Protein AF-A0A8X7UXM1-F1 (afdb_monomer)

Structure (mmCIF, N/CA/C/O backbone):
data_AF-A0A8X7UXM1-F1
#
_entry.id   AF-A0A8X7UXM1-F1
#
loop_
_atom_site.group_PDB
_atom_site.id
_atom_site.type_symbol
_atom_site.label_atom_id
_atom_site.label_alt_id
_atom_site.label_comp_id
_atom_site.label_asym_id
_atom_site.label_entity_id
_atom_site.label_seq_id
_atom_site.pdbx_PDB_ins_code
_atom_site.Cartn_x
_atom_site.Cartn_y
_atom_site.Cartn_z
_atom_site.occupancy
_atom_site.B_iso_or_equiv
_atom_site.auth_seq_id
_atom_site.auth_comp_id
_atom_site.auth_asym_id
_atom_site.auth_atom_id
_atom_site.pdbx_PDB_model_num
ATOM 1 N N . MET A 1 1 ? 2.150 11.175 -1.498 1.00 60.16 1 MET A N 1
ATOM 2 C CA . MET A 1 1 ? 3.474 10.624 -1.128 1.00 60.16 1 MET A CA 1
ATOM 3 C C . MET A 1 1 ? 4.382 10.631 -2.364 1.00 60.16 1 MET A C 1
ATOM 5 O O . MET A 1 1 ? 4.040 9.984 -3.346 1.00 60.16 1 MET A O 1
ATOM 9 N N . LEU A 1 2 ? 5.509 11.356 -2.338 1.00 76.12 2 LEU A N 1
ATOM 10 C CA . LEU A 1 2 ? 6.431 11.555 -3.483 1.00 76.12 2 LEU A CA 1
ATOM 11 C C . LEU A 1 2 ? 6.972 10.250 -4.104 1.00 76.12 2 LEU A C 1
ATOM 13 O O . LEU A 1 2 ? 7.276 10.204 -5.291 1.00 76.12 2 LEU A O 1
ATOM 17 N N . CYS A 1 3 ? 7.072 9.176 -3.316 1.00 81.31 3 CYS A N 1
ATOM 18 C CA . CYS A 1 3 ? 7.644 7.906 -3.765 1.00 81.31 3 CYS A CA 1
ATOM 19 C C . CYS A 1 3 ? 6.782 7.205 -4.830 1.00 81.31 3 CYS A C 1
ATOM 21 O O . CYS A 1 3 ? 7.294 6.846 -5.886 1.00 81.31 3 CYS A O 1
ATOM 23 N N . VAL A 1 4 ? 5.470 7.066 -4.596 1.00 79.75 4 VAL A N 1
ATOM 24 C CA . VAL A 1 4 ? 4.549 6.412 -5.550 1.00 79.75 4 VAL A CA 1
ATOM 25 C C . VAL A 1 4 ? 4.471 7.203 -6.858 1.00 79.75 4 VAL A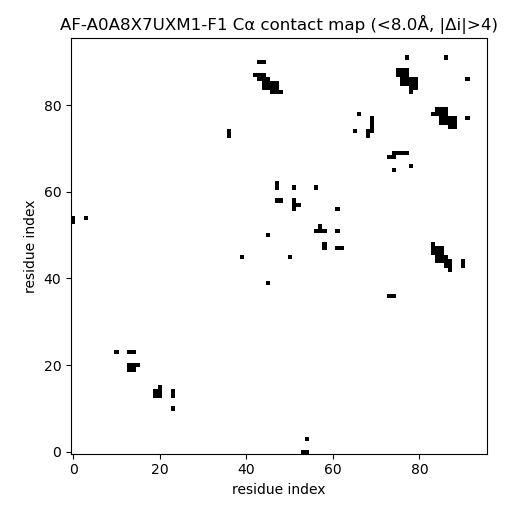 C 1
ATOM 27 O O . VAL A 1 4 ? 4.443 6.625 -7.938 1.00 79.75 4 VAL A O 1
ATOM 30 N N . GLU A 1 5 ? 4.486 8.532 -6.761 1.00 83.00 5 GLU A N 1
ATOM 31 C CA . GLU A 1 5 ? 4.555 9.445 -7.906 1.00 83.00 5 GLU A CA 1
ATOM 32 C C . GLU A 1 5 ? 5.790 9.217 -8.761 1.00 83.00 5 GLU A C 1
ATOM 34 O O . GLU A 1 5 ? 5.691 8.996 -9.968 1.00 83.00 5 GLU A O 1
ATOM 39 N N . TYR A 1 6 ? 6.953 9.236 -8.120 1.00 89.12 6 TYR A N 1
ATOM 40 C CA . TYR A 1 6 ? 8.222 9.043 -8.797 1.00 89.12 6 TYR A CA 1
ATOM 41 C C . TYR A 1 6 ? 8.321 7.649 -9.432 1.00 89.12 6 TYR A C 1
ATOM 43 O O . TYR A 1 6 ? 8.775 7.508 -10.568 1.00 89.12 6 TYR A O 1
ATOM 51 N N . LEU A 1 7 ? 7.798 6.629 -8.747 1.00 88.69 7 LEU A N 1
ATOM 52 C CA . LEU A 1 7 ? 7.759 5.258 -9.243 1.00 88.69 7 LEU A CA 1
ATOM 53 C C . LEU A 1 7 ? 6.931 5.129 -10.534 1.00 88.69 7 LEU A C 1
ATOM 55 O O . LEU A 1 7 ? 7.350 4.433 -11.457 1.00 88.69 7 LEU A O 1
ATOM 59 N N . GLN A 1 8 ? 5.802 5.840 -10.646 1.00 87.31 8 GLN A N 1
ATOM 60 C CA . GLN A 1 8 ? 4.998 5.868 -11.879 1.00 87.31 8 GLN A CA 1
ATOM 61 C C . GLN A 1 8 ? 5.714 6.571 -13.037 1.00 87.31 8 GLN A C 1
ATOM 63 O O . GLN A 1 8 ? 5.543 6.187 -14.195 1.00 87.31 8 GLN A O 1
ATOM 68 N N . THR A 1 9 ? 6.540 7.577 -12.747 1.00 90.75 9 THR A N 1
ATOM 69 C CA . THR A 1 9 ? 7.378 8.221 -13.766 1.00 90.75 9 THR A CA 1
ATOM 70 C C . THR A 1 9 ? 8.427 7.250 -14.299 1.00 90.75 9 THR A C 1
ATOM 72 O O . THR A 1 9 ? 8.549 7.098 -15.512 1.00 90.75 9 THR A O 1
ATOM 75 N N . ILE A 1 10 ? 9.128 6.535 -13.412 1.00 91.94 10 ILE A N 1
ATOM 76 C CA . ILE A 1 10 ? 10.156 5.561 -13.808 1.00 91.94 10 ILE A CA 1
ATOM 77 C C . ILE A 1 10 ? 9.541 4.349 -14.521 1.00 91.94 10 ILE A C 1
ATOM 79 O O . ILE A 1 10 ? 10.137 3.845 -15.473 1.00 91.94 10 ILE A O 1
ATOM 83 N N . LYS A 1 11 ? 8.332 3.912 -14.129 1.00 92.62 11 LYS A N 1
ATOM 84 C CA . LYS A 1 11 ? 7.605 2.805 -14.7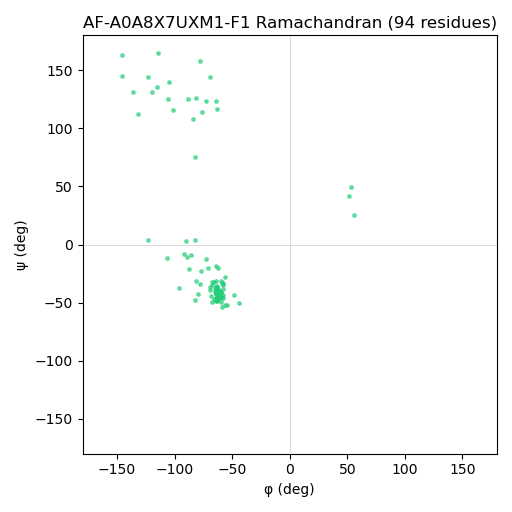79 1.00 92.62 11 LYS A CA 1
ATOM 85 C C . LYS A 1 11 ? 7.574 2.961 -16.301 1.00 92.62 11 LYS A C 1
ATOM 87 O O . LYS A 1 11 ? 7.820 1.988 -17.003 1.00 92.62 11 LYS A O 1
ATOM 92 N N . LYS A 1 12 ? 7.323 4.175 -16.807 1.00 92.06 12 LYS A N 1
ATOM 93 C CA . LYS A 1 12 ? 7.252 4.467 -18.252 1.00 92.06 12 LYS A CA 1
ATOM 94 C C . LYS A 1 12 ? 8.546 4.136 -18.996 1.00 92.06 12 LYS A C 1
ATOM 96 O O . LYS A 1 12 ? 8.486 3.722 -20.144 1.00 92.06 12 LYS A O 1
ATOM 101 N N . THR A 1 13 ? 9.692 4.301 -18.342 1.00 93.56 13 THR A N 1
ATOM 102 C CA . THR A 1 13 ? 10.996 3.938 -18.904 1.00 93.56 13 THR A CA 1
ATOM 103 C C . THR A 1 13 ? 11.246 2.440 -18.775 1.00 93.56 13 THR A C 1
ATOM 105 O O . THR A 1 13 ? 11.684 1.810 -19.730 1.00 93.56 13 THR A O 1
ATOM 108 N N . LEU A 1 14 ? 10.921 1.848 -17.621 1.00 92.62 14 LEU A N 1
ATOM 109 C CA . LEU A 1 14 ? 11.178 0.427 -17.359 1.00 92.62 14 LEU A CA 1
ATOM 110 C C . LEU A 1 14 ? 10.394 -0.509 -18.283 1.00 92.62 14 LEU A C 1
ATOM 112 O O . LEU A 1 14 ? 10.878 -1.588 -18.605 1.00 92.62 14 LEU A O 1
ATOM 116 N N . VAL A 1 15 ? 9.198 -0.112 -18.728 1.00 93.81 15 VAL A N 1
ATOM 117 C CA . VAL A 1 15 ? 8.406 -0.929 -19.664 1.00 93.81 15 VAL A CA 1
ATOM 118 C C . VAL A 1 15 ? 8.965 -0.947 -21.090 1.00 93.81 15 VAL A C 1
ATOM 120 O O . VAL A 1 15 ? 8.527 -1.760 -21.895 1.00 93.81 15 VAL A O 1
ATOM 123 N N . LEU A 1 16 ? 9.912 -0.065 -21.417 1.00 94.50 16 LEU A N 1
ATOM 124 C CA . LEU A 1 16 ? 10.591 -0.046 -22.716 1.00 94.50 16 LEU A CA 1
ATOM 125 C C . LEU A 1 16 ? 11.880 -0.878 -22.709 1.00 94.50 16 LEU A C 1
ATOM 127 O O . LEU A 1 16 ? 12.493 -1.072 -23.756 1.00 94.50 16 LEU A O 1
ATOM 131 N N . ASP A 1 17 ? 12.298 -1.359 -21.539 1.00 94.56 17 ASP A N 1
ATOM 132 C CA . ASP A 1 17 ? 13.486 -2.187 -21.391 1.00 94.56 17 ASP A CA 1
ATOM 133 C C . ASP A 1 17 ? 13.177 -3.650 -21.739 1.00 94.56 17 ASP A C 1
ATOM 135 O O . ASP A 1 17 ? 12.279 -4.267 -21.163 1.00 94.56 17 ASP A O 1
ATOM 139 N N . MET A 1 18 ? 13.955 -4.217 -22.664 1.00 93.31 18 MET A N 1
ATOM 140 C CA . MET A 1 18 ? 13.763 -5.572 -23.193 1.00 93.31 18 MET A CA 1
ATOM 141 C C . MET A 1 18 ? 13.791 -6.666 -22.116 1.00 93.31 18 MET A C 1
ATOM 143 O O . MET A 1 18 ? 13.074 -7.658 -22.236 1.00 93.31 18 MET A O 1
ATOM 147 N N . TYR A 1 19 ? 14.611 -6.510 -21.077 1.00 93.81 19 TYR A N 1
ATOM 148 C CA . TYR A 1 19 ? 14.795 -7.534 -20.049 1.00 93.81 19 TYR A CA 1
ATOM 149 C C . TYR A 1 19 ? 13.908 -7.288 -18.836 1.00 93.81 19 TYR A C 1
ATOM 151 O O . TYR A 1 19 ? 13.389 -8.236 -18.242 1.00 93.81 19 TYR A O 1
ATOM 159 N N . VAL A 1 20 ? 13.732 -6.020 -18.461 1.00 91.50 20 VAL A N 1
ATOM 160 C CA . VAL A 1 20 ? 13.004 -5.649 -17.248 1.00 91.50 20 VAL A CA 1
ATOM 161 C C . VAL A 1 20 ? 11.493 -5.656 -17.474 1.00 91.50 20 VAL A C 1
ATOM 163 O O . VAL A 1 20 ? 10.774 -6.005 -16.538 1.00 91.50 20 VAL A O 1
ATOM 166 N N . TYR A 1 21 ? 11.003 -5.356 -18.688 1.00 93.50 21 TYR A N 1
ATOM 167 C CA . TYR A 1 21 ? 9.570 -5.236 -19.013 1.00 93.50 21 TYR A CA 1
ATOM 168 C C . TYR A 1 21 ? 8.706 -6.358 -18.417 1.00 93.50 21 TYR A C 1
ATOM 170 O O . TYR A 1 21 ? 7.734 -6.084 -17.712 1.00 93.50 21 TYR A O 1
ATOM 178 N N . GLN A 1 22 ? 9.107 -7.617 -18.621 1.00 94.81 22 GLN A N 1
ATOM 179 C CA . GLN A 1 22 ? 8.383 -8.808 -18.150 1.00 94.81 22 GLN A CA 1
ATOM 180 C C . GLN A 1 22 ? 8.248 -8.900 -16.617 1.00 94.81 22 GLN A C 1
ATOM 182 O O . GLN A 1 22 ? 7.379 -9.605 -16.108 1.00 94.81 22 GLN A O 1
ATOM 187 N N . HIS A 1 23 ? 9.094 -8.190 -15.869 1.00 94.75 23 HIS A N 1
ATOM 188 C CA . HIS A 1 23 ? 9.113 -8.194 -14.407 1.00 94.75 23 HIS A CA 1
ATOM 189 C C . HIS A 1 23 ? 8.548 -6.909 -13.792 1.00 94.75 23 HIS A C 1
ATOM 191 O O . HIS A 1 23 ? 8.296 -6.894 -12.587 1.00 94.75 23 HIS A O 1
ATOM 197 N N . VAL A 1 24 ? 8.327 -5.843 -14.577 1.00 94.56 24 VAL A N 1
ATOM 198 C CA . VAL A 1 24 ? 7.934 -4.520 -14.057 1.00 94.56 24 VAL A CA 1
ATOM 199 C C . VAL A 1 24 ? 6.668 -4.597 -13.211 1.00 94.56 24 VAL A C 1
ATOM 201 O O . VAL A 1 24 ? 6.673 -4.133 -12.074 1.00 94.56 24 VAL A O 1
ATOM 204 N N . GLU A 1 25 ? 5.591 -5.198 -13.720 1.00 92.56 25 GLU A N 1
ATOM 205 C CA . GLU A 1 25 ? 4.321 -5.253 -12.981 1.00 92.56 25 GLU A CA 1
ATOM 206 C C . GLU A 1 25 ? 4.449 -6.046 -11.676 1.00 92.56 25 GLU A C 1
ATOM 208 O O . GLU A 1 25 ? 3.949 -5.619 -10.633 1.00 92.56 25 GLU A O 1
ATOM 213 N N . TRP A 1 26 ? 5.181 -7.163 -11.704 1.00 94.81 26 TRP A N 1
ATOM 214 C CA . TRP A 1 26 ? 5.432 -7.961 -10.507 1.00 94.81 26 TRP A CA 1
ATOM 215 C C . TRP A 1 26 ? 6.239 -7.172 -9.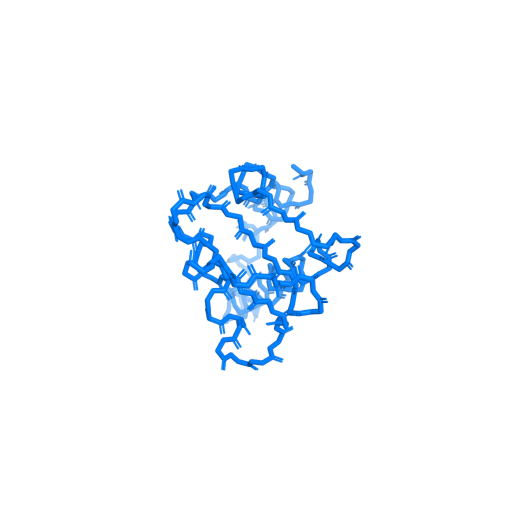468 1.00 94.81 26 TRP A C 1
ATOM 217 O O . TRP A 1 26 ? 5.826 -7.088 -8.311 1.00 94.81 26 TRP A O 1
ATOM 227 N N . LEU A 1 27 ? 7.337 -6.528 -9.877 1.00 94.00 27 LEU A N 1
ATOM 228 C CA . LEU A 1 27 ? 8.176 -5.709 -8.997 1.00 94.00 27 LEU A CA 1
ATOM 229 C C . LEU A 1 27 ? 7.387 -4.554 -8.373 1.00 94.00 27 LEU A C 1
ATOM 231 O O . LEU A 1 27 ? 7.463 -4.331 -7.165 1.00 94.00 27 LEU A O 1
ATOM 235 N N . LEU A 1 28 ? 6.598 -3.837 -9.175 1.00 92.50 28 LEU A N 1
ATOM 236 C CA . LEU A 1 28 ? 5.774 -2.730 -8.691 1.00 92.50 28 LEU A CA 1
ATOM 237 C C . LEU A 1 28 ? 4.695 -3.202 -7.715 1.00 92.50 28 LEU A C 1
ATOM 239 O O . LEU A 1 28 ? 4.448 -2.531 -6.712 1.00 92.50 28 LEU A O 1
ATOM 243 N N . SER A 1 29 ? 4.098 -4.369 -7.965 1.00 92.25 29 SER A N 1
ATOM 244 C CA . SER A 1 29 ? 3.167 -5.002 -7.030 1.00 92.25 29 SER A CA 1
ATOM 245 C C . SER A 1 29 ? 3.847 -5.332 -5.695 1.00 92.25 29 SER A C 1
ATOM 247 O O . SER A 1 29 ? 3.298 -5.003 -4.644 1.00 92.25 29 SER A O 1
ATOM 249 N N . GLN A 1 30 ? 5.069 -5.885 -5.712 1.00 93.81 30 GLN A N 1
ATOM 250 C CA . GLN A 1 30 ? 5.829 -6.172 -4.485 1.00 93.81 30 GLN A CA 1
ATOM 251 C C . GLN A 1 30 ? 6.196 -4.899 -3.707 1.00 93.81 30 GLN A C 1
ATOM 253 O O . GLN A 1 30 ? 6.065 -4.865 -2.483 1.00 93.81 30 GLN A O 1
ATOM 258 N N . ILE A 1 31 ? 6.618 -3.835 -4.398 1.00 93.31 31 ILE A N 1
ATOM 259 C CA . ILE A 1 31 ? 6.924 -2.541 -3.766 1.00 93.31 31 ILE A CA 1
ATOM 260 C C . ILE A 1 31 ? 5.673 -1.965 -3.100 1.00 93.31 31 ILE A C 1
ATOM 262 O O . ILE A 1 31 ? 5.734 -1.517 -1.954 1.00 93.31 31 ILE A O 1
ATOM 266 N N . ARG A 1 32 ? 4.531 -1.994 -3.799 1.00 93.00 32 ARG A N 1
ATOM 267 C CA . ARG A 1 32 ? 3.262 -1.489 -3.269 1.00 93.00 32 ARG A CA 1
ATOM 268 C C . ARG A 1 32 ? 2.804 -2.284 -2.052 1.00 93.00 32 ARG A C 1
ATOM 270 O O . ARG A 1 32 ? 2.462 -1.677 -1.043 1.00 93.00 32 ARG A O 1
ATOM 277 N N . GLU A 1 33 ? 2.844 -3.613 -2.129 1.00 94.19 33 GLU A N 1
ATOM 278 C CA . GLU A 1 33 ? 2.515 -4.492 -1.006 1.00 94.19 33 GLU A CA 1
ATOM 279 C C . GLU A 1 33 ? 3.361 -4.149 0.227 1.00 94.19 33 GLU A C 1
ATOM 281 O O . GLU A 1 33 ? 2.820 -3.894 1.303 1.00 94.19 33 GLU A O 1
ATOM 286 N N . LYS A 1 34 ? 4.687 -4.081 0.062 1.00 94.00 34 LYS A N 1
ATOM 287 C CA . LYS A 1 34 ? 5.606 -3.756 1.155 1.00 94.00 34 LYS A CA 1
ATOM 288 C C . LYS A 1 34 ? 5.312 -2.380 1.756 1.00 94.00 34 LYS A C 1
ATOM 290 O O . LYS A 1 34 ? 5.247 -2.251 2.976 1.00 94.00 34 LYS A O 1
ATOM 295 N N . ALA A 1 35 ? 5.061 -1.376 0.917 1.00 93.25 35 ALA A N 1
ATOM 296 C CA . ALA A 1 35 ? 4.721 -0.032 1.371 1.00 93.25 35 ALA A CA 1
ATOM 297 C C . ALA A 1 35 ? 3.411 0.005 2.178 1.00 93.25 35 ALA A C 1
ATOM 299 O O . ALA A 1 35 ? 3.339 0.720 3.174 1.00 93.25 35 ALA A O 1
ATOM 300 N N . LEU A 1 36 ? 2.387 -0.768 1.792 1.00 93.44 36 LEU A N 1
ATOM 301 C CA . LEU A 1 36 ? 1.130 -0.868 2.548 1.00 93.44 36 LEU A CA 1
ATOM 302 C C . LEU A 1 36 ? 1.354 -1.470 3.943 1.00 93.44 36 LEU A C 1
ATOM 304 O O . LEU A 1 36 ? 0.829 -0.944 4.927 1.00 93.44 36 LEU A O 1
ATOM 308 N N . LEU A 1 37 ? 2.149 -2.541 4.033 1.00 93.56 37 LEU A N 1
ATOM 309 C CA . LEU A 1 37 ? 2.476 -3.199 5.302 1.00 93.56 37 LEU A CA 1
ATOM 310 C C . LEU A 1 37 ? 3.269 -2.273 6.232 1.00 93.56 37 LEU A C 1
ATOM 312 O O . LEU A 1 37 ? 2.899 -2.100 7.394 1.00 93.56 37 LEU A O 1
ATOM 316 N N . GLU A 1 38 ? 4.316 -1.629 5.711 1.00 92.50 38 GLU A N 1
ATOM 317 C CA . GLU A 1 38 ? 5.135 -0.675 6.469 1.00 92.50 38 GLU A CA 1
ATOM 318 C C . GLU A 1 38 ? 4.320 0.548 6.903 1.00 92.50 38 GLU A C 1
ATOM 320 O O . GLU A 1 38 ? 4.420 0.987 8.049 1.00 92.50 38 GLU A O 1
ATOM 325 N N . TYR A 1 39 ? 3.442 1.057 6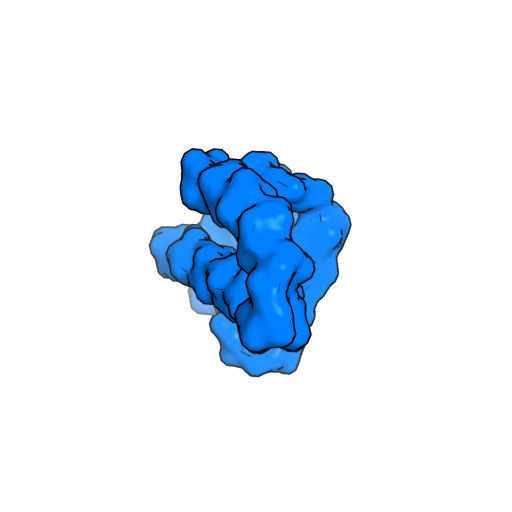.034 1.00 93.31 39 TYR A N 1
ATOM 326 C CA . TYR A 1 39 ? 2.556 2.16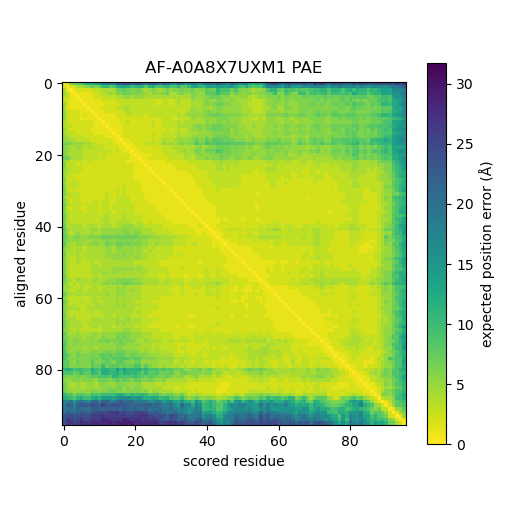7 6.376 1.00 93.31 39 TYR A CA 1
ATOM 327 C C . TYR A 1 39 ? 1.584 1.805 7.499 1.00 93.31 39 TYR A C 1
ATOM 329 O O . TYR A 1 39 ? 1.282 2.651 8.333 1.00 93.31 39 TYR A O 1
ATOM 337 N N . ALA A 1 40 ? 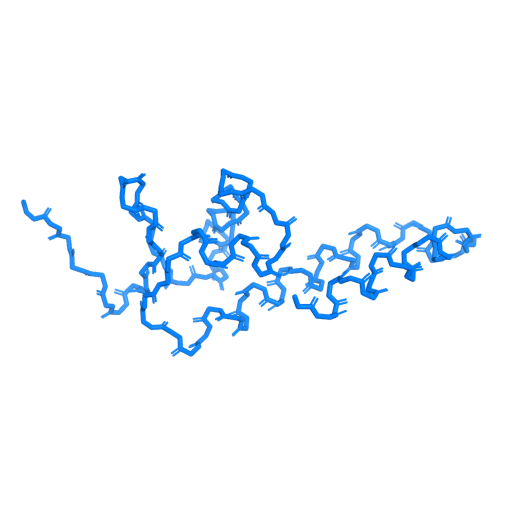1.101 0.561 7.557 1.00 92.06 40 ALA A N 1
ATOM 338 C CA . ALA A 1 40 ? 0.216 0.103 8.625 1.00 92.06 40 ALA A CA 1
ATOM 339 C C . ALA A 1 40 ? 0.954 -0.184 9.948 1.00 92.06 40 ALA A C 1
ATOM 341 O O . ALA A 1 40 ? 0.347 -0.149 11.024 1.00 92.06 40 ALA A O 1
ATOM 342 N N . GLN A 1 41 ? 2.263 -0.452 9.911 1.00 91.06 41 GLN A N 1
ATOM 343 C CA . GLN A 1 41 ? 3.041 -0.929 11.057 1.00 91.06 41 GLN A CA 1
ATOM 344 C C . GLN A 1 41 ? 3.025 -0.017 12.307 1.00 91.06 41 GLN A C 1
ATOM 346 O O . GLN A 1 41 ? 2.913 -0.568 13.402 1.00 91.06 41 GLN A O 1
ATOM 351 N N . PRO A 1 42 ? 3.058 1.326 12.240 1.00 92.75 42 PRO A N 1
ATOM 352 C CA . PRO A 1 42 ? 3.077 2.145 13.455 1.00 92.75 42 PRO A CA 1
ATOM 353 C C . PRO A 1 42 ? 1.685 2.449 14.036 1.00 92.75 42 PRO A C 1
ATOM 355 O O . PRO A 1 42 ? 1.588 2.976 15.140 1.00 92.75 42 PRO A O 1
ATOM 358 N N . PHE A 1 43 ? 0.594 2.120 13.337 1.00 91.88 43 PHE A N 1
ATOM 359 C CA . PHE A 1 43 ? -0.754 2.531 13.746 1.00 91.88 43 PHE A CA 1
ATOM 360 C C . PHE A 1 43 ? -1.561 1.382 14.358 1.00 91.88 43 PHE A C 1
ATOM 362 O O . PHE A 1 43 ? -1.530 0.261 13.855 1.00 91.88 43 PHE A O 1
ATOM 369 N N . ALA A 1 44 ? -2.319 1.653 15.423 1.00 90.06 44 ALA A N 1
ATOM 370 C CA . ALA A 1 44 ? -3.289 0.700 15.980 1.00 90.06 44 ALA A CA 1
ATOM 371 C C . ALA A 1 44 ? -4.588 0.649 15.154 1.00 90.06 44 ALA A C 1
ATOM 373 O O . ALA A 1 44 ? -5.199 -0.411 15.003 1.00 90.06 44 ALA A O 1
ATOM 374 N N . SER A 1 45 ? -4.978 1.796 14.590 1.00 92.44 45 SER A N 1
ATOM 375 C CA . SER A 1 45 ? -6.128 1.951 13.701 1.00 92.44 45 SER A CA 1
ATOM 376 C C . SER A 1 45 ? -5.853 3.002 12.627 1.00 92.44 45 SER A C 1
ATOM 378 O O . SER A 1 45 ? -5.217 4.017 12.918 1.00 92.44 45 SER A O 1
ATOM 380 N N . LEU A 1 46 ? -6.379 2.810 11.419 1.00 93.94 46 LEU A N 1
ATOM 381 C CA . LEU A 1 46 ? -6.163 3.686 10.267 1.00 93.94 46 LEU A CA 1
ATOM 382 C C . LEU A 1 46 ? -7.464 3.950 9.514 1.00 93.94 46 LEU A C 1
ATOM 384 O O . LEU A 1 46 ? -8.172 3.021 9.135 1.00 93.94 46 LEU A O 1
ATOM 388 N N . ARG A 1 47 ? -7.751 5.224 9.226 1.00 95.19 47 ARG A N 1
ATOM 389 C CA . ARG A 1 47 ? -8.842 5.594 8.315 1.00 95.19 47 ARG A CA 1
ATOM 390 C C . ARG A 1 47 ? -8.448 5.280 6.875 1.00 95.19 47 ARG A C 1
ATOM 392 O O . ARG A 1 47 ? -7.462 5.819 6.369 1.00 95.19 47 ARG A O 1
ATOM 399 N N . MET A 1 48 ? -9.261 4.478 6.193 1.00 93.81 48 MET A N 1
ATOM 400 C CA . MET A 1 48 ? -8.983 4.056 4.819 1.00 93.81 48 MET A CA 1
ATOM 401 C C . MET A 1 48 ? -9.022 5.222 3.836 1.00 93.81 48 MET A C 1
ATOM 403 O O . MET A 1 48 ? -8.217 5.243 2.918 1.00 93.81 48 MET A O 1
ATOM 407 N N . CYS A 1 49 ? -9.856 6.243 4.056 1.00 94.31 49 CYS A N 1
ATOM 408 C CA . CYS A 1 49 ? -9.849 7.453 3.222 1.00 94.31 49 CYS A CA 1
ATOM 409 C C . CYS A 1 49 ? -8.483 8.164 3.249 1.00 94.31 49 CYS A C 1
ATOM 411 O O . CYS A 1 49 ? -7.970 8.603 2.218 1.00 94.31 49 CYS A O 1
ATOM 413 N N . THR A 1 50 ? -7.858 8.243 4.428 1.00 92.62 50 THR A N 1
ATOM 414 C CA . THR A 1 50 ? -6.531 8.850 4.585 1.00 92.62 50 THR A CA 1
ATOM 415 C C . THR A 1 50 ? -5.471 7.992 3.905 1.00 92.62 50 THR A C 1
ATOM 417 O O . THR A 1 50 ? -4.657 8.514 3.151 1.00 92.62 50 THR A O 1
ATOM 420 N N . MET A 1 51 ? -5.519 6.675 4.092 1.00 93.62 51 MET A N 1
ATOM 421 C CA . MET A 1 51 ? -4.583 5.759 3.443 1.00 93.62 51 MET A CA 1
ATOM 422 C C . MET A 1 51 ? -4.739 5.782 1.910 1.00 93.62 51 MET A C 1
ATOM 424 O O . MET A 1 51 ? -3.758 5.956 1.196 1.00 93.62 51 MET A O 1
ATOM 428 N N . ALA A 1 52 ? -5.966 5.730 1.392 1.00 93.69 52 ALA A N 1
ATOM 429 C CA . ALA A 1 52 ? -6.265 5.750 -0.040 1.00 93.69 52 ALA A CA 1
ATOM 430 C C . ALA A 1 52 ? -5.718 7.010 -0.727 1.00 93.69 52 ALA A C 1
ATOM 432 O O . ALA A 1 52 ? -5.057 6.910 -1.761 1.00 93.69 52 ALA A O 1
ATOM 433 N N . SER A 1 53 ? -5.886 8.184 -0.105 1.00 91.81 53 SER A N 1
ATOM 434 C CA . SER A 1 53 ? -5.317 9.434 -0.635 1.00 91.81 53 SER A CA 1
ATOM 435 C C . SER A 1 53 ? -3.783 9.431 -0.663 1.00 91.81 53 SER A C 1
ATOM 437 O O . SER A 1 53 ? -3.187 9.914 -1.626 1.00 91.81 53 SER A O 1
ATOM 439 N N . GLN A 1 54 ? -3.121 8.832 0.334 1.00 90.19 54 GLN A N 1
ATOM 440 C CA . GLN A 1 54 ? -1.658 8.715 0.349 1.00 90.19 54 GLN A CA 1
ATOM 441 C C . GLN A 1 54 ? -1.126 7.747 -0.714 1.00 90.19 54 GLN A C 1
ATOM 443 O O . GLN A 1 54 ? -0.089 8.026 -1.324 1.00 90.19 54 GLN A O 1
ATOM 448 N N . PHE A 1 55 ? -1.851 6.654 -0.963 1.00 90.56 55 PHE A N 1
ATOM 449 C CA . PHE A 1 55 ? -1.496 5.612 -1.934 1.00 90.56 55 PHE A CA 1
ATOM 450 C C . PHE A 1 55 ? -2.044 5.852 -3.344 1.00 90.56 55 PHE A C 1
ATOM 452 O O . PHE A 1 55 ? -1.824 5.013 -4.224 1.00 90.56 55 PHE A O 1
ATOM 459 N N . ARG A 1 56 ? -2.724 6.988 -3.566 1.00 89.38 56 ARG A N 1
ATOM 460 C CA . ARG A 1 56 ? -3.367 7.352 -4.840 1.00 89.38 56 ARG A CA 1
ATOM 461 C C . ARG A 1 56 ? -4.277 6.238 -5.365 1.00 89.38 56 ARG A C 1
ATOM 463 O O . ARG A 1 56 ? -4.262 5.921 -6.548 1.00 89.38 56 ARG A O 1
ATOM 470 N N . SER A 1 57 ? -5.030 5.638 -4.451 1.00 91.38 57 SER A N 1
ATOM 471 C CA . SER A 1 57 ? -6.016 4.601 -4.739 1.00 91.38 57 SER A CA 1
ATOM 472 C C . SER A 1 57 ? -7.411 5.113 -4.422 1.00 91.38 57 SER A C 1
ATOM 474 O O . SER A 1 57 ? -7.568 6.093 -3.686 1.00 91.38 57 SER A O 1
ATOM 476 N N . SER A 1 58 ? -8.431 4.422 -4.917 1.00 94.62 58 SER A N 1
ATOM 477 C CA . SER A 1 58 ? -9.769 4.569 -4.360 1.00 94.62 58 SER A CA 1
ATOM 478 C C . SER A 1 58 ? -9.883 3.770 -3.050 1.00 94.62 58 SER A C 1
ATOM 480 O O . SER A 1 58 ? -9.102 2.854 -2.786 1.00 94.62 58 SER A O 1
ATOM 482 N N . VAL A 1 59 ? -10.843 4.136 -2.196 1.00 94.56 59 VAL A N 1
ATOM 483 C CA . VAL A 1 59 ? -11.159 3.358 -0.986 1.00 94.56 59 VAL A CA 1
ATOM 484 C C . VAL A 1 59 ? -11.558 1.909 -1.309 1.00 94.56 59 VAL A C 1
ATOM 486 O O . VAL A 1 59 ? -11.010 1.035 -0.641 1.00 94.56 59 VAL A O 1
ATOM 489 N N . PRO A 1 60 ? -12.442 1.619 -2.291 1.00 94.50 60 PRO A N 1
ATOM 490 C CA . PRO A 1 60 ? -12.795 0.234 -2.606 1.00 94.50 60 PRO A CA 1
ATOM 491 C C . PRO A 1 60 ? -11.605 -0.580 -3.129 1.00 94.50 60 PRO A C 1
ATOM 493 O O . PRO A 1 60 ? -11.394 -1.687 -2.646 1.00 94.50 60 PRO A O 1
ATOM 496 N N . ASP A 1 61 ? -10.766 -0.021 -4.007 1.00 94.12 61 ASP A N 1
ATOM 497 C CA . ASP A 1 61 ? -9.584 -0.748 -4.505 1.00 94.12 61 ASP A CA 1
ATOM 498 C C . ASP A 1 61 ? -8.610 -1.061 -3.360 1.00 94.12 61 ASP A C 1
ATOM 500 O O . ASP A 1 61 ? -8.096 -2.172 -3.234 1.00 94.12 61 ASP A O 1
ATOM 504 N N . LEU A 1 62 ? -8.389 -0.086 -2.468 1.00 94.62 62 LEU A N 1
ATOM 505 C CA . LEU A 1 62 ? -7.544 -0.283 -1.292 1.00 94.62 62 LEU A CA 1
ATOM 506 C C . LEU A 1 62 ? -8.121 -1.350 -0.349 1.00 94.62 62 LEU A C 1
ATOM 508 O O . LEU A 1 62 ? -7.367 -2.10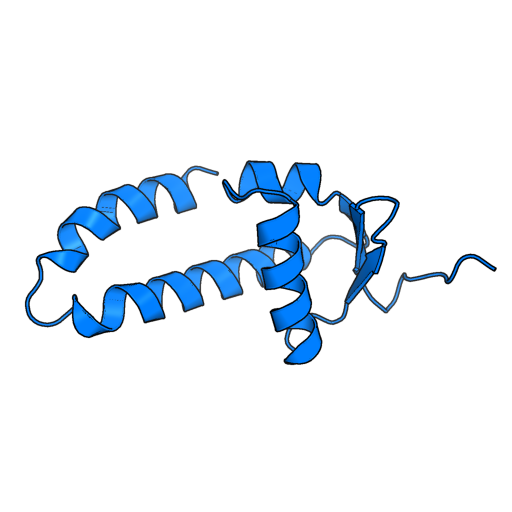5 0.259 1.00 94.62 62 LEU A O 1
ATOM 512 N N . GLU A 1 63 ? -9.443 -1.414 -0.204 1.00 94.06 63 GLU A N 1
ATOM 513 C CA . GLU A 1 63 ? -10.121 -2.426 0.608 1.00 94.06 63 GLU A CA 1
ATOM 514 C C . GLU A 1 63 ? -9.874 -3.832 0.073 1.00 94.06 63 GLU A C 1
ATOM 516 O O . GLU A 1 63 ? -9.498 -4.718 0.840 1.00 94.06 63 GLU A O 1
ATOM 521 N N . GLU A 1 64 ? -10.011 -4.030 -1.237 1.00 94.56 64 GLU A N 1
ATOM 522 C CA . GLU A 1 64 ? -9.719 -5.307 -1.888 1.00 94.56 64 GLU A CA 1
ATOM 523 C C . GLU A 1 64 ? -8.255 -5.721 -1.717 1.00 94.56 64 GLU A C 1
ATOM 525 O O . GLU A 1 64 ? -7.973 -6.867 -1.347 1.00 94.56 64 GLU A O 1
ATOM 530 N N . GLU A 1 65 ? -7.326 -4.782 -1.908 1.00 94.31 65 GLU A N 1
ATOM 531 C CA . GLU A 1 65 ? -5.897 -5.014 -1.699 1.00 94.31 65 GLU A CA 1
ATOM 532 C C . GLU A 1 65 ? -5.601 -5.436 -0.251 1.00 94.31 65 GLU A C 1
ATOM 534 O O . GLU A 1 65 ? -4.953 -6.459 -0.016 1.00 94.31 65 GLU A O 1
ATOM 539 N N . LEU A 1 66 ? -6.115 -4.696 0.736 1.00 94.31 66 LEU A N 1
ATOM 540 C CA . LEU A 1 66 ? -5.907 -5.003 2.153 1.00 94.31 66 LEU A CA 1
ATOM 541 C C . LEU A 1 66 ? -6.548 -6.338 2.547 1.00 94.31 66 LEU A C 1
ATOM 543 O O . LEU A 1 66 ? -5.922 -7.126 3.256 1.00 94.31 66 LEU A O 1
ATOM 547 N N . MET A 1 67 ? -7.749 -6.642 2.046 1.00 93.94 67 MET A N 1
ATOM 548 C CA . MET A 1 67 ? -8.387 -7.945 2.250 1.00 93.94 67 MET A CA 1
ATOM 549 C C . MET A 1 67 ? -7.535 -9.086 1.691 1.00 93.94 67 MET A C 1
ATOM 551 O O . MET A 1 67 ? -7.424 -10.135 2.328 1.00 93.94 67 MET A O 1
ATOM 555 N N . ALA A 1 68 ? -6.915 -8.907 0.523 1.00 94.88 68 ALA A N 1
ATOM 556 C CA . ALA A 1 68 ? -6.018 -9.909 -0.041 1.00 94.88 68 ALA A CA 1
ATOM 557 C C . ALA A 1 68 ? -4.778 -10.131 0.843 1.00 94.88 68 ALA A C 1
ATOM 559 O O . ALA A 1 68 ? -4.342 -11.273 1.001 1.00 94.88 68 ALA A O 1
ATOM 560 N N . LEU A 1 69 ? -4.231 -9.076 1.455 1.00 94.25 69 LEU A N 1
ATOM 561 C CA . LEU A 1 69 ? -3.096 -9.178 2.384 1.00 94.25 69 LEU A CA 1
ATOM 562 C C . LEU A 1 69 ? -3.467 -9.854 3.705 1.00 94.25 69 LEU A C 1
ATOM 564 O O . LEU A 1 69 ? -2.696 -10.682 4.196 1.00 94.25 69 LEU A O 1
ATOM 568 N N . ILE A 1 70 ? -4.655 -9.563 4.235 1.00 93.19 70 ILE A N 1
ATOM 569 C CA . ILE A 1 70 ? -5.196 -10.221 5.431 1.00 93.19 70 ILE A CA 1
ATOM 570 C C . ILE A 1 70 ? -5.412 -11.715 5.155 1.00 93.19 70 ILE A C 1
ATOM 572 O O . ILE A 1 70 ? -4.928 -12.554 5.907 1.00 93.19 70 ILE A O 1
ATOM 576 N N . LYS A 1 71 ? -6.039 -12.075 4.024 1.00 93.38 71 LYS A N 1
ATOM 577 C CA . LYS A 1 71 ? -6.253 -13.481 3.619 1.00 93.38 71 LYS A CA 1
ATOM 578 C C . LYS A 1 71 ? -4.950 -14.265 3.441 1.00 93.38 71 LYS A C 1
ATOM 580 O O . LYS A 1 71 ? -4.926 -15.470 3.664 1.00 93.38 71 LYS A O 1
ATOM 585 N N . LYS A 1 72 ? -3.870 -13.594 3.031 1.00 93.75 72 LYS A N 1
ATOM 586 C CA . LYS A 1 72 ? -2.526 -14.180 2.895 1.00 93.75 72 LYS A CA 1
ATOM 587 C C . LYS A 1 72 ? -1.746 -14.232 4.218 1.00 93.75 72 LYS A C 1
ATOM 589 O O . LYS A 1 72 ? -0.576 -14.599 4.189 1.00 93.75 72 LYS A O 1
ATOM 594 N N . ASN A 1 73 ? -2.350 -13.846 5.347 1.00 91.94 73 ASN A N 1
ATOM 595 C CA . ASN A 1 73 ? -1.698 -13.709 6.656 1.00 91.94 73 ASN A CA 1
ATOM 596 C C . ASN A 1 73 ? -0.471 -12.775 6.648 1.00 91.94 73 ASN A C 1
ATOM 598 O O . ASN A 1 73 ? 0.424 -12.915 7.473 1.00 91.94 73 ASN A O 1
ATOM 602 N N . LYS A 1 74 ? -0.410 -11.818 5.711 1.00 92.06 74 LYS A N 1
ATOM 603 C CA . LYS A 1 74 ? 0.667 -10.813 5.656 1.00 92.06 74 LYS A CA 1
ATOM 604 C C . LYS A 1 74 ? 0.359 -9.582 6.506 1.00 92.06 74 LYS A C 1
ATOM 606 O O . LYS A 1 74 ? 1.271 -8.846 6.866 1.00 92.06 74 LYS A O 1
ATOM 611 N N . LEU A 1 75 ? -0.920 -9.353 6.805 1.00 91.19 75 LEU A N 1
ATOM 612 C CA . LEU A 1 75 ? -1.403 -8.233 7.602 1.00 91.19 75 LEU A CA 1
ATOM 613 C C . LEU A 1 75 ? -2.373 -8.739 8.675 1.00 91.19 75 LEU A C 1
ATOM 615 O O . LEU A 1 75 ? -3.478 -9.174 8.362 1.00 91.19 75 LEU A O 1
ATOM 619 N N . GLU A 1 76 ? -1.978 -8.647 9.943 1.00 91.38 76 GLU A N 1
ATOM 620 C CA . GLU A 1 76 ? -2.817 -9.016 11.091 1.00 91.38 76 GLU A CA 1
ATOM 621 C C . GLU A 1 76 ? -3.778 -7.877 11.469 1.00 91.38 76 GLU A C 1
ATOM 623 O O . GLU A 1 76 ? -3.576 -7.134 12.438 1.00 91.38 76 GLU A O 1
ATOM 628 N N . ALA A 1 77 ? -4.827 -7.707 10.667 1.00 91.44 77 ALA A N 1
ATOM 629 C CA . ALA A 1 77 ? -5.814 -6.650 10.843 1.00 91.44 77 ALA A CA 1
ATOM 630 C C . ALA A 1 77 ? -7.230 -7.081 10.431 1.00 91.44 77 ALA A C 1
ATOM 632 O O . ALA A 1 77 ? -7.417 -8.045 9.691 1.00 91.44 77 ALA A O 1
ATOM 633 N N . CYS A 1 78 ? -8.220 -6.311 10.878 1.00 90.69 78 CYS A N 1
ATOM 634 C CA . CYS A 1 78 ? -9.630 -6.412 10.529 1.00 90.69 78 CYS A CA 1
ATOM 635 C C . CYS A 1 78 ? -10.113 -5.075 9.949 1.00 90.69 78 CYS A C 1
ATOM 637 O O . CYS A 1 78 ? -9.679 -4.006 10.385 1.00 90.69 78 CYS A O 1
ATOM 639 N N . ILE A 1 79 ? -11.011 -5.124 8.967 1.00 91.31 79 ILE A N 1
ATOM 640 C CA . ILE A 1 79 ? -11.594 -3.938 8.333 1.00 91.31 79 ILE A CA 1
ATOM 641 C C . ILE A 1 79 ? -13.033 -3.782 8.822 1.00 91.31 79 ILE A C 1
ATOM 643 O O . ILE A 1 79 ? -13.843 -4.695 8.674 1.00 91.31 79 ILE A O 1
ATOM 647 N N . ASP A 1 80 ? -13.365 -2.611 9.361 1.00 90.81 80 ASP A N 1
ATOM 648 C CA . ASP A 1 80 ? -14.753 -2.205 9.579 1.00 90.81 80 ASP A CA 1
ATOM 649 C C . ASP A 1 80 ? -15.295 -1.593 8.279 1.00 90.81 80 ASP A C 1
ATOM 651 O O . ASP A 1 80 ? -14.913 -0.489 7.878 1.00 90.81 80 ASP A O 1
ATOM 655 N N . SER A 1 81 ? -16.185 -2.323 7.606 1.00 84.12 81 SER A N 1
ATOM 656 C CA . SER A 1 81 ? -16.755 -1.926 6.318 1.00 84.12 81 SER A CA 1
ATOM 657 C 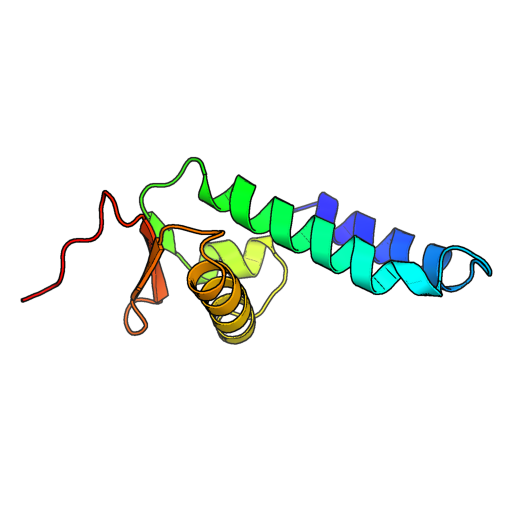C . SER A 1 81 ? -17.730 -0.748 6.413 1.00 84.12 81 SER A C 1
ATOM 659 O O . SER A 1 81 ? -17.941 -0.072 5.405 1.00 84.12 81 SER A O 1
ATOM 661 N N . GLN A 1 82 ? -18.295 -0.466 7.593 1.00 86.75 82 GLN A N 1
ATOM 662 C CA . GLN A 1 82 ? -19.202 0.663 7.811 1.00 86.75 82 GLN A CA 1
ATOM 663 C C . GLN A 1 82 ? -18.420 1.951 8.046 1.00 86.75 82 GLN A C 1
ATOM 665 O O . GLN A 1 82 ? -18.713 2.981 7.442 1.00 86.75 82 GLN A O 1
ATOM 670 N N . THR A 1 83 ? -17.412 1.900 8.921 1.00 88.56 83 THR A N 1
ATOM 671 C CA . THR A 1 83 ? -16.622 3.088 9.281 1.00 88.56 83 THR A CA 1
ATOM 672 C C . THR A 1 83 ? -15.416 3.308 8.368 1.00 88.56 83 THR A C 1
ATOM 674 O O . THR A 1 83 ? -14.813 4.383 8.408 1.00 88.56 83 THR A O 1
ATOM 677 N N . LYS A 1 84 ? -15.078 2.320 7.525 1.00 92.81 84 LYS A N 1
ATOM 678 C CA . LYS A 1 84 ? -13.898 2.308 6.646 1.00 92.81 84 LYS A CA 1
ATOM 679 C C . LYS A 1 84 ? -12.618 2.574 7.438 1.00 92.81 84 LYS A C 1
ATOM 681 O O . LYS A 1 84 ? -11.795 3.431 7.092 1.00 92.81 84 LYS A O 1
ATOM 686 N N . VAL A 1 85 ? -12.472 1.829 8.533 1.00 93.50 85 VAL A N 1
ATOM 687 C CA . VAL A 1 85 ? -11.304 1.854 9.418 1.00 93.50 85 VAL A CA 1
ATOM 688 C C . VAL A 1 85 ? -10.667 0.468 9.459 1.00 93.50 85 VAL A C 1
ATOM 690 O O . VAL A 1 85 ? -11.340 -0.538 9.668 1.00 93.50 85 VAL A O 1
ATOM 693 N N . LEU A 1 86 ? -9.351 0.433 9.271 1.00 93.00 86 LEU A N 1
ATOM 694 C CA . LEU A 1 86 ? -8.513 -0.743 9.469 1.00 93.00 86 LEU A CA 1
ATOM 695 C C . LEU A 1 86 ? -8.056 -0.778 10.931 1.00 93.00 86 LEU A C 1
ATOM 697 O O . LEU A 1 86 ? -7.449 0.184 11.398 1.00 93.00 86 LEU A O 1
ATOM 701 N N . TYR A 1 87 ? -8.302 -1.878 11.634 1.00 92.88 87 TYR A N 1
ATOM 702 C CA . TYR A 1 87 ? -7.869 -2.110 13.012 1.00 92.88 87 TYR A CA 1
ATOM 703 C C . TYR A 1 87 ? -6.879 -3.262 13.065 1.00 92.88 87 TYR A C 1
ATOM 705 O O . TYR A 1 87 ? -7.136 -4.313 12.488 1.00 92.88 87 TYR A O 1
ATOM 713 N N . LYS A 1 88 ? -5.779 -3.120 13.803 1.00 89.88 88 LYS A N 1
ATOM 714 C CA . LYS A 1 88 ? -4.923 -4.279 14.090 1.00 89.88 88 LYS A CA 1
ATOM 715 C C . LYS A 1 88 ? -5.617 -5.246 15.036 1.00 89.88 88 LYS A C 1
ATOM 717 O O . LYS A 1 88 ? -6.291 -4.811 15.968 1.00 89.88 88 LYS A O 1
ATOM 722 N N . ASN A 1 89 ? -5.391 -6.544 14.846 1.00 81.25 89 ASN A N 1
ATOM 723 C CA . ASN A 1 89 ? -6.077 -7.592 15.611 1.00 81.25 89 ASN A CA 1
ATOM 724 C C . ASN A 1 89 ? -5.868 -7.472 17.132 1.00 81.25 89 ASN A C 1
ATOM 726 O O . ASN A 1 89 ? -6.799 -7.721 17.889 1.00 81.25 89 ASN A O 1
ATOM 730 N N . ALA A 1 90 ? -4.707 -6.989 17.587 1.00 70.25 90 ALA A N 1
ATOM 731 C CA . ALA A 1 90 ? -4.442 -6.723 19.008 1.00 70.25 90 ALA A CA 1
ATOM 732 C C . ALA A 1 90 ? -5.328 -5.615 19.627 1.00 70.25 90 ALA A C 1
ATOM 734 O O . ALA A 1 90 ? -5.440 -5.525 20.847 1.00 70.25 90 ALA A O 1
ATOM 735 N N . HIS A 1 91 ? -5.948 -4.767 18.803 1.00 60.84 91 HIS A N 1
ATOM 736 C CA . HIS A 1 91 ? -6.735 -3.603 19.224 1.00 60.84 91 HIS A CA 1
ATOM 737 C C . HIS A 1 91 ? -8.179 -3.622 18.703 1.00 60.84 91 HIS A C 1
ATOM 739 O O . HIS A 1 91 ? -8.923 -2.665 18.923 1.00 60.84 91 HIS A O 1
ATOM 745 N N . PHE A 1 92 ? -8.591 -4.688 18.014 1.00 60.75 92 PHE A N 1
ATOM 746 C CA . PHE A 1 92 ? -9.955 -4.826 17.521 1.00 60.75 92 PHE A CA 1
ATOM 747 C C . PHE A 1 92 ? -10.900 -5.207 18.670 1.00 60.75 92 PHE A C 1
ATOM 749 O O . PHE A 1 92 ? -10.803 -6.296 19.233 1.00 60.75 92 PHE A O 1
ATOM 756 N N . GLN A 1 93 ? -11.830 -4.312 19.012 1.00 56.88 93 GLN A N 1
ATOM 757 C CA . 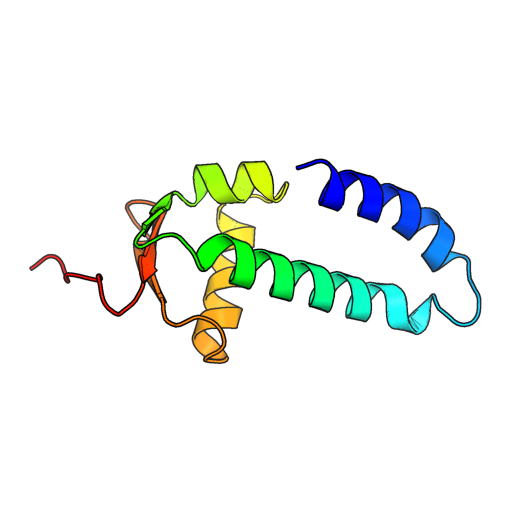GLN A 1 93 ? -12.955 -4.614 19.898 1.00 56.88 93 GLN A CA 1
ATOM 758 C C . GLN A 1 93 ? -14.209 -4.836 19.041 1.00 56.88 93 GLN A C 1
ATOM 760 O O . GLN A 1 93 ? -14.653 -3.890 18.384 1.00 56.88 93 GLN A O 1
ATOM 765 N N . PRO A 1 94 ? -14.800 -6.046 19.021 1.00 55.25 94 PRO A N 1
ATOM 766 C CA . PRO A 1 94 ? -16.055 -6.259 18.316 1.00 55.25 94 PRO A CA 1
ATOM 767 C C . PRO A 1 94 ? -17.148 -5.424 18.991 1.00 55.25 94 PRO A C 1
ATOM 769 O O . PRO A 1 94 ? -17.384 -5.552 20.196 1.00 55.25 94 PRO A O 1
ATOM 772 N N . LYS A 1 95 ? -17.808 -4.551 18.222 1.00 54.78 95 LYS A N 1
ATOM 773 C CA . LYS A 1 95 ? -19.032 -3.890 18.684 1.00 54.78 95 LYS A CA 1
ATOM 774 C C . LYS A 1 95 ? -20.087 -4.980 18.902 1.00 54.78 95 LYS A C 1
ATOM 776 O O . LYS A 1 95 ? -20.411 -5.701 17.961 1.00 54.78 95 LYS A O 1
ATOM 781 N N . LYS A 1 96 ? -20.517 -5.128 20.158 1.00 38.12 96 LYS A N 1
ATOM 782 C CA . LYS A 1 96 ? -21.677 -5.936 20.556 1.00 38.12 96 LYS A CA 1
ATOM 783 C C . LYS A 1 96 ? -22.959 -5.370 19.965 1.00 38.12 96 LYS A C 1
ATOM 785 O O . LYS A 1 96 ? -23.031 -4.125 19.848 1.00 38.12 96 LYS A O 1
#

Sequence (96 aa):
MLCVEYLQTIKKTLVLDMYVYQHVEWLLSQIREKALLEYAQPFASLRMCTMASQFRSSVPDLEEELMALIKKNKLEACIDSQTKVLYKNAHFQPKK

Mean predicted aligned error: 5.06 Å

Foldseek 3Di:
DVPLVVLVVVLVVQCVDPPRVVCSVVVVLVVLLVCVLVVCVPDQKDALVVVCVVNVHDLVVVVVSVVVCVVVVNAQWDADPVRNMIGHPVNDDDDD

InterPro domains:
  IPR000717 Proteasome component (PCI) domain [PF01399] (7-87)
  IPR019585 26S proteasome regulatory subunit Rpn7/COP9 signalosome complex subunit 1 [PTHR14145] (3-90)
  IPR036390 Winged helix DNA-binding domain superfamily [SSF46785] (17-89)

pLDDT: mean 88.99, std 10.47, range [38.12, 95.19]

Nearest PDB structures (foldseek):
  8h38-assembly1_B  TM=8.219E-01  e=3.990E-05  Homo sapiens
  3jck-assembly1_D  TM=8.089E-01  e=5.551E-05  Saccharomyces cerevisiae S288C
  4d18-assembly2_J  TM=8.058E-01  e=8.249E-05  Homo sapiens
  9e8j-assembly1_Y  TM=8.186E-01  e=2.221E-04  Homo sapiens
  5gjq-assembly1_R  TM=8.137E-01  e=2.892E-04  Homo sapiens

Secondary structure (DSSP, 8-state):
-HHHHHHHHHHHHHTT-TTTHHHHHHHHHHHHHHHHHHHHTT-SEEEHHHHHHHHT--HHHHHHHHHHHHHTTSS-EEEETTTTEEEEGGG-----

Organism: Brassica carinata (NCBI:txid52824)

Solvent-accessible surface area (backbone atoms only — not comparable to full-atom values): 5586 Å² total; per-residue (Å²): 90,72,66,66,57,52,50,58,60,51,46,66,58,44,62,72,35,90,79,48,32,88,45,46,67,59,51,51,49,53,53,51,53,51,50,52,52,60,68,49,65,86,50,62,61,44,54,36,67,62,50,15,63,52,69,75,45,50,53,69,62,46,48,55,52,49,50,54,34,33,76,67,71,73,38,76,51,48,73,40,84,86,79,41,31,41,25,27,57,95,68,59,74,83,84,128

Radius of gyration: 15.31 Å; Cα contacts (8 Å, |Δi|>4): 71; chains: 1; bounding box: 36×26×44 Å